Protein AF-L9JD56-F1 (afdb_monomer_lite)

InterPro domains:
  IPR009071 High mobility group box domain [PF09011] (1-66)
  IPR009071 High mobility group box domain [PS50118] (1-67)
  IPR009071 High mobility group box domain [SM00398] (1-68)
  IPR017967 HMG box A DNA-binding domain, conserved site [PS00353] (29-40)
  IPR036910 High mobility group box domain superfamily [G3DSA:1.10.30.10] (1-69)
  IPR036910 High mobility group box domain superfamily [G3DSA:1.10.30.10] (70-103)
  IPR036910 High mobility group box domain superfamily [SSF47095] (1-69)
  IPR036910 High mobility group box domain superfamily [SSF47095] (66-102)
  IPR050342 High Mobility Group Box (HMGB) [PTHR48112] (1-103)

Organism: Tupaia chinensis (NCBI:txid246437)

pLDDT: mean 85.33, std 8.73, range [57.47, 94.06]

Foldseek 3Di:
DALLVVQLVVLVVVCCVVCVPDDDDPVVSVVVSVVCVVPDDPVVSVVSRVVRVVVVVVVVVVVVVDDDDPPPDPPDDDDPPDDDDDDDPVVVVCVVCVVVVVD

Secondary structure (DSSP, 8-state):
--HHHHHHHHHHHHHHHH-TTPPP-HHHHHHHHHHHHHHS-HHHHHHHHHHHHHHHHHHHHHHHH----TT----PPPPTTSPPPPPPHHHHHHHHHHHHH--

Sequence (103 aa):
MSSYAFFVQTCQEEHKKKHPDASVNFSEFSKKCSERWKTMSAKEKGKFEDMAKADKARYEREMKTYIPPKGETKKKFKDPNAPKRPPSAFFLFCSEYRPKIKG

Radius of gyration: 25.39 Å; chains: 1; bounding box: 57×37×59 Å

Structure (mmCIF, N/CA/C/O backbone):
data_AF-L9JD56-F1
#
_entry.id   AF-L9JD56-F1
#
loop_
_atom_site.group_PDB
_atom_site.id
_atom_site.type_symbol
_atom_site.label_atom_id
_atom_site.label_alt_id
_atom_site.label_comp_id
_atom_site.label_asym_id
_atom_site.label_entity_id
_atom_site.label_seq_id
_atom_site.pdbx_PDB_ins_code
_atom_site.Cartn_x
_atom_site.Cartn_y
_atom_site.Cartn_z
_atom_site.occupancy
_atom_site.B_iso_or_equiv
_atom_site.auth_seq_id
_atom_site.auth_comp_id
_atom_site.auth_asym_id
_atom_site.auth_atom_id
_atom_site.pdbx_PDB_model_num
ATOM 1 N N . MET A 1 1 ? -3.407 -1.778 -1.981 1.00 85.06 1 MET A N 1
ATOM 2 C CA . MET A 1 1 ? -3.761 -1.422 -0.598 1.00 85.06 1 MET A CA 1
ATOM 3 C C . MET A 1 1 ? -3.809 -2.683 0.252 1.00 85.06 1 MET A C 1
ATOM 5 O O . MET A 1 1 ? -4.306 -3.707 -0.203 1.00 85.06 1 MET A O 1
ATOM 9 N N . SER A 1 2 ? -3.219 -2.638 1.451 1.00 91.12 2 SER A N 1
ATOM 10 C CA . SER A 1 2 ? -3.239 -3.761 2.399 1.00 91.12 2 SER A CA 1
ATOM 11 C C . SER A 1 2 ? -4.589 -3.863 3.116 1.00 91.12 2 SER A C 1
ATOM 13 O O . SER A 1 2 ? -5.370 -2.911 3.109 1.00 91.12 2 SER A O 1
ATOM 15 N N . SER A 1 3 ? -4.848 -4.992 3.782 1.00 89.94 3 SER A N 1
ATOM 16 C CA . SER A 1 3 ? -6.079 -5.202 4.561 1.00 89.94 3 SER A CA 1
ATOM 17 C C . SER A 1 3 ? -6.249 -4.144 5.654 1.00 89.94 3 SER A C 1
ATOM 19 O O . SER A 1 3 ? -7.323 -3.568 5.804 1.00 89.94 3 SER A O 1
ATOM 21 N N . TYR A 1 4 ? -5.158 -3.791 6.337 1.00 89.50 4 TYR A N 1
ATOM 22 C CA . TYR A 1 4 ? -5.151 -2.705 7.315 1.00 89.50 4 TYR A CA 1
ATOM 23 C C . TYR A 1 4 ? -5.447 -1.333 6.686 1.00 89.50 4 TYR A C 1
ATOM 25 O O . TYR A 1 4 ? -6.193 -0.549 7.263 1.00 89.50 4 TYR A O 1
ATOM 33 N N . ALA A 1 5 ? -4.916 -1.038 5.493 1.00 91.12 5 ALA A N 1
ATOM 34 C CA . ALA A 1 5 ? -5.177 0.238 4.823 1.00 91.12 5 ALA A CA 1
ATOM 35 C C . ALA A 1 5 ? -6.662 0.400 4.459 1.00 91.12 5 ALA A C 1
ATOM 37 O O . ALA A 1 5 ? -7.237 1.459 4.706 1.00 91.12 5 ALA A O 1
ATOM 38 N N . PHE A 1 6 ? -7.297 -0.664 3.952 1.00 91.38 6 PHE A N 1
ATOM 39 C CA . PHE A 1 6 ? -8.742 -0.673 3.708 1.00 91.38 6 PHE A CA 1
ATOM 40 C C . PHE A 1 6 ? -9.544 -0.493 4.996 1.00 91.38 6 PHE A C 1
ATOM 42 O O . PHE A 1 6 ? -10.504 0.272 5.023 1.00 91.38 6 PHE A O 1
ATOM 49 N N . PHE A 1 7 ? -9.128 -1.132 6.087 1.00 91.81 7 PHE A N 1
ATOM 50 C CA . PHE A 1 7 ? -9.774 -0.954 7.382 1.00 91.81 7 PHE A CA 1
ATOM 51 C C . PHE A 1 7 ? -9.702 0.489 7.891 1.00 91.81 7 PHE A C 1
ATOM 53 O O . PHE A 1 7 ? -10.729 1.060 8.264 1.00 91.81 7 PHE A O 1
ATOM 60 N N . VAL A 1 8 ? -8.516 1.101 7.864 1.00 90.38 8 VAL A N 1
ATOM 61 C CA . VAL A 1 8 ? -8.331 2.503 8.265 1.00 90.38 8 VAL A CA 1
ATOM 62 C C . VAL A 1 8 ? -9.216 3.410 7.411 1.00 90.38 8 VAL A C 1
ATOM 64 O O . VAL A 1 8 ? -9.900 4.269 7.960 1.00 90.38 8 VAL A O 1
ATOM 67 N N . GLN A 1 9 ? -9.277 3.175 6.098 1.00 89.56 9 GLN A N 1
ATOM 68 C CA . GLN A 1 9 ? -10.147 3.927 5.198 1.00 89.56 9 GLN A CA 1
ATOM 69 C C . GLN A 1 9 ? -11.630 3.783 5.568 1.00 89.56 9 GLN A C 1
ATOM 71 O O . GLN A 1 9 ? -12.319 4.791 5.708 1.00 89.56 9 GLN A O 1
ATOM 76 N N . THR A 1 10 ? -12.120 2.564 5.812 1.00 90.38 10 THR A N 1
ATOM 77 C CA . THR A 1 10 ? -13.519 2.371 6.235 1.00 90.38 10 THR A CA 1
ATOM 78 C C . THR A 1 10 ? -13.823 3.049 7.568 1.00 90.38 10 THR A C 1
ATOM 80 O O . THR A 1 10 ? -14.866 3.681 7.706 1.00 90.38 10 THR A O 1
ATOM 83 N N . CYS A 1 11 ? -12.889 3.016 8.524 1.00 88.56 11 CYS A N 1
ATOM 84 C CA . CYS A 1 11 ? -13.040 3.738 9.783 1.00 88.56 11 CYS A CA 1
ATOM 85 C C . CYS A 1 11 ? -13.106 5.258 9.558 1.00 88.56 11 CYS A C 1
ATOM 87 O O . CYS A 1 11 ? -13.867 5.943 10.238 1.00 88.56 11 CYS A O 1
ATOM 89 N N . GLN A 1 12 ? -12.322 5.795 8.615 1.00 85.44 12 GLN A N 1
ATOM 90 C CA . GLN A 1 12 ? -12.334 7.224 8.286 1.00 85.44 12 GLN A CA 1
ATOM 91 C C . GLN A 1 12 ? -13.647 7.626 7.619 1.00 85.44 12 GLN A C 1
ATOM 93 O O . GLN A 1 12 ? -14.213 8.658 7.966 1.00 85.44 12 GLN A O 1
ATOM 98 N N . GLU A 1 13 ? -14.145 6.821 6.682 1.00 88.44 13 GLU A N 1
ATOM 99 C CA . GLU A 1 13 ? -15.417 7.064 6.000 1.00 88.44 13 GLU A CA 1
ATOM 100 C C . GLU A 1 13 ? -16.602 6.995 6.968 1.00 88.44 13 GLU A C 1
ATOM 102 O O . GLU A 1 13 ? -17.466 7.871 6.941 1.00 88.44 13 GLU A O 1
ATOM 107 N N . GLU A 1 14 ? -16.628 6.008 7.867 1.00 87.56 14 GLU A N 1
ATOM 108 C CA . GLU A 1 14 ? -17.629 5.931 8.937 1.00 87.56 14 GLU A CA 1
ATOM 109 C C . GLU A 1 14 ? -17.576 7.156 9.852 1.00 87.56 14 GLU A C 1
ATOM 111 O O . GLU A 1 14 ? -18.620 7.714 10.194 1.00 87.56 14 GLU A O 1
ATOM 116 N N . HIS A 1 15 ? -16.373 7.600 10.227 1.00 85.81 15 HIS A N 1
ATOM 117 C CA . HIS A 1 15 ? -16.201 8.780 11.068 1.00 85.81 15 HIS A CA 1
ATOM 118 C C . HIS A 1 15 ? -16.671 10.052 10.359 1.00 85.81 15 HIS A C 1
ATOM 120 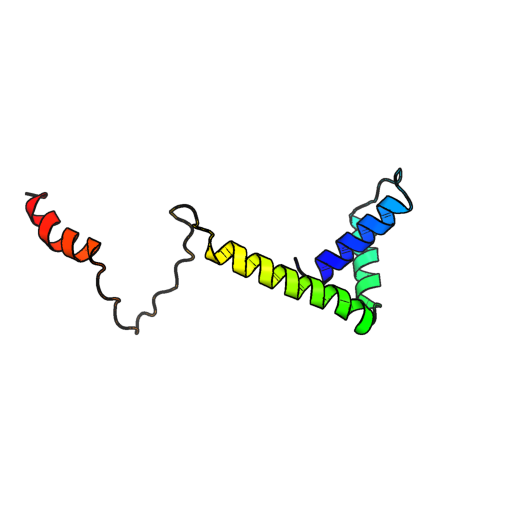O O . HIS A 1 15 ? -17.401 10.838 10.953 1.00 85.81 15 HIS A O 1
ATOM 126 N N . LYS A 1 16 ? -16.315 10.241 9.083 1.00 86.69 16 LYS A N 1
ATOM 127 C CA . LYS A 1 16 ? -16.771 11.383 8.276 1.00 86.69 16 LYS A CA 1
ATOM 128 C C . LYS A 1 16 ? -18.286 11.387 8.078 1.00 86.69 16 LYS A C 1
ATOM 130 O O . LYS A 1 16 ? -18.891 12.447 8.102 1.00 86.69 16 LYS A O 1
ATOM 135 N N . LYS A 1 17 ? -18.918 10.218 7.919 1.00 89.06 17 LYS A N 1
ATOM 136 C CA . LYS A 1 17 ? -20.385 10.115 7.816 1.00 89.06 17 LYS A CA 1
ATOM 137 C C . LYS A 1 17 ? -21.093 10.486 9.117 1.00 89.06 17 LYS A C 1
ATOM 139 O O . LYS A 1 17 ? -22.150 11.101 9.071 1.00 89.06 17 LYS A O 1
ATOM 144 N N . LYS A 1 18 ? -20.536 10.090 10.266 1.00 87.31 18 LYS A N 1
ATOM 145 C CA . LYS A 1 18 ? -21.124 10.364 11.589 1.00 87.31 18 LYS A CA 1
ATOM 146 C C . LYS A 1 18 ? -20.809 11.767 12.103 1.00 87.31 18 LYS A C 1
ATOM 148 O O . LYS A 1 18 ? -21.606 12.335 12.840 1.00 87.31 18 LYS A O 1
ATOM 153 N N . HIS A 1 19 ? -19.664 12.313 11.710 1.00 82.25 19 HIS A N 1
ATOM 154 C CA . HIS A 1 19 ? -19.191 13.627 12.120 1.00 82.25 19 HIS A CA 1
ATOM 155 C C . HIS A 1 19 ? -18.633 14.396 10.911 1.00 82.25 19 HIS A C 1
ATOM 157 O O . HIS A 1 19 ? -17.414 14.541 10.790 1.00 82.25 19 HIS A O 1
ATOM 163 N N . PRO A 1 20 ? -19.508 14.867 10.003 1.00 79.69 20 PRO A N 1
ATOM 164 C CA . PRO A 1 20 ? -19.090 15.571 8.790 1.00 79.69 20 PRO A CA 1
ATOM 165 C C . PRO A 1 20 ? -18.341 16.883 9.075 1.00 79.69 20 PRO A C 1
ATOM 167 O O . PRO A 1 20 ? -17.410 17.201 8.341 1.00 79.69 20 PRO A O 1
ATOM 170 N N . ASP A 1 21 ? -18.664 17.574 10.174 1.00 80.25 21 ASP A N 1
ATOM 171 C CA . ASP A 1 21 ? -18.016 18.837 10.575 1.00 80.25 21 ASP A CA 1
ATOM 172 C C . ASP A 1 21 ? -16.862 18.659 11.578 1.00 80.25 21 ASP A C 1
ATOM 174 O O . ASP A 1 21 ? -16.207 19.629 11.966 1.00 80.25 21 ASP A O 1
ATOM 178 N N . ALA A 1 22 ? -16.582 17.431 12.030 1.00 77.00 22 ALA A N 1
ATOM 179 C CA . ALA A 1 22 ? -15.500 17.207 12.982 1.00 77.00 22 ALA A CA 1
ATOM 180 C C . ALA A 1 22 ? -14.152 17.095 12.268 1.00 77.00 22 ALA A C 1
ATOM 182 O O . ALA A 1 22 ? -13.912 16.186 11.469 1.00 77.00 22 ALA A O 1
ATOM 183 N N . SER A 1 23 ? -13.225 17.975 12.639 1.00 72.81 23 SER A N 1
ATOM 184 C CA . SER A 1 23 ? -11.816 17.819 12.291 1.00 72.81 23 SER A CA 1
ATOM 185 C C . SER A 1 23 ? -11.234 16.619 13.039 1.00 72.81 23 SER A C 1
ATOM 187 O O . SER A 1 23 ? -11.212 16.580 14.270 1.00 72.81 23 SER A O 1
ATOM 189 N N . VAL A 1 24 ? -10.789 15.606 12.295 1.00 73.12 24 VAL A N 1
ATOM 190 C CA . VAL A 1 24 ? -10.242 14.372 12.869 1.00 73.12 24 VAL A CA 1
ATOM 191 C C . VAL A 1 24 ? -8.730 14.517 13.029 1.00 73.12 24 VAL A C 1
ATOM 193 O O . VAL A 1 24 ? -8.010 14.643 12.039 1.00 73.12 24 VAL A O 1
ATOM 196 N N . ASN A 1 25 ? -8.222 14.453 14.262 1.00 83.75 25 ASN A N 1
ATOM 197 C CA . ASN A 1 25 ? -6.779 14.415 14.503 1.00 83.75 25 ASN A CA 1
ATOM 198 C C . ASN A 1 25 ? -6.200 13.068 14.034 1.00 83.75 25 ASN A C 1
ATOM 200 O O . ASN A 1 25 ? -6.513 12.013 14.591 1.00 83.75 25 ASN A O 1
ATOM 204 N N . PHE A 1 26 ? -5.324 13.098 13.024 1.00 77.94 26 PHE A N 1
ATOM 205 C CA . PHE A 1 26 ? -4.736 11.896 12.425 1.00 77.94 26 PHE A CA 1
ATOM 206 C C . PHE A 1 26 ? -3.962 11.029 13.432 1.00 77.94 26 PHE A C 1
ATOM 208 O O . PHE A 1 26 ? -4.025 9.802 13.357 1.00 77.94 26 PHE A O 1
ATOM 215 N N . SER A 1 27 ? -3.270 11.645 14.396 1.00 85.88 27 SER A N 1
ATOM 216 C CA . SER A 1 27 ? -2.499 10.931 15.425 1.00 85.88 27 SER A CA 1
ATOM 217 C C . SER A 1 27 ? -3.409 10.086 16.317 1.00 85.88 27 SER A C 1
ATOM 219 O O . SER A 1 27 ? -3.189 8.886 16.496 1.00 85.88 27 SER A O 1
ATOM 221 N N . GLU A 1 28 ? -4.480 10.691 16.828 1.00 86.31 28 GLU A N 1
ATOM 222 C CA . GLU A 1 28 ? -5.454 10.012 17.686 1.00 86.31 28 GLU A CA 1
ATOM 223 C C . GLU A 1 28 ? -6.241 8.957 16.917 1.00 86.31 28 GLU A C 1
ATOM 225 O O . GLU A 1 28 ? -6.465 7.848 17.406 1.00 86.31 28 GLU A O 1
ATOM 230 N N . PHE A 1 29 ? -6.622 9.279 15.684 1.00 86.06 29 PHE A N 1
ATOM 231 C CA . PHE A 1 29 ? -7.359 8.369 14.826 1.00 86.06 29 PHE A CA 1
ATOM 232 C C . PHE A 1 29 ? -6.535 7.131 14.452 1.00 86.06 29 PHE A C 1
ATOM 234 O O . PHE A 1 29 ? -7.046 6.010 14.491 1.00 86.06 29 PHE A O 1
ATOM 241 N N . SER A 1 30 ? -5.247 7.313 14.148 1.00 86.00 30 SER A N 1
ATOM 242 C CA . SER A 1 30 ? -4.322 6.213 13.862 1.00 86.00 30 SER A CA 1
ATOM 243 C C . SER A 1 30 ? -4.154 5.285 15.071 1.00 86.00 30 SER A C 1
ATOM 245 O O . SER A 1 30 ? -4.233 4.063 14.922 1.00 86.00 30 SER A O 1
ATOM 247 N N . LYS A 1 31 ? -4.024 5.845 16.286 1.00 90.00 31 LYS A N 1
ATOM 248 C CA . LYS A 1 31 ? -3.981 5.062 17.535 1.00 90.00 31 LYS A CA 1
ATOM 249 C C . LYS A 1 31 ? -5.259 4.241 17.733 1.00 90.00 31 LYS A C 1
ATOM 251 O O . LYS A 1 31 ? -5.172 3.023 17.884 1.00 90.00 31 LYS A O 1
ATOM 256 N N . LYS A 1 32 ? -6.434 4.874 17.615 1.00 88.88 32 LYS A N 1
ATOM 257 C CA . LYS A 1 32 ? -7.741 4.197 17.723 1.00 88.88 32 LYS A CA 1
ATOM 258 C C . LYS A 1 32 ? -7.913 3.087 16.682 1.00 88.88 32 LYS A C 1
ATOM 260 O O . LYS A 1 32 ? -8.405 2.010 17.009 1.00 88.88 32 LYS A O 1
ATOM 265 N N . CYS A 1 33 ? -7.490 3.314 15.437 1.00 90.44 33 CYS A N 1
ATOM 266 C CA . CYS A 1 33 ? -7.536 2.287 14.395 1.00 90.44 33 CYS A CA 1
ATOM 267 C C . CYS A 1 33 ? -6.613 1.107 14.706 1.00 90.44 33 CYS A C 1
ATOM 269 O O . CYS A 1 33 ? -7.014 -0.038 14.524 1.00 90.44 33 CYS A O 1
ATOM 271 N N . SER A 1 34 ? -5.401 1.359 15.200 1.00 90.06 34 SER A N 1
ATOM 272 C CA . SER A 1 34 ? -4.461 0.297 15.572 1.00 90.06 34 SER A CA 1
ATOM 273 C C . SER A 1 34 ? -5.010 -0.581 16.701 1.00 90.06 34 SER A C 1
ATOM 275 O O . SER A 1 34 ? -4.993 -1.808 16.598 1.00 90.06 34 SER A O 1
ATOM 277 N N . GLU A 1 35 ? -5.560 0.033 17.750 1.00 91.88 35 GLU A N 1
ATOM 278 C CA . GLU A 1 35 ? -6.195 -0.682 18.864 1.00 91.88 35 GLU A CA 1
ATOM 279 C C . GLU A 1 35 ? -7.401 -1.498 18.395 1.00 91.88 35 GLU A C 1
ATOM 281 O O . GLU A 1 35 ? -7.471 -2.698 18.663 1.00 91.88 35 GLU A O 1
ATOM 286 N N . ARG A 1 36 ? -8.296 -0.883 17.611 1.00 89.25 36 ARG A N 1
ATOM 287 C CA . ARG A 1 36 ? -9.474 -1.556 17.053 1.00 89.25 36 ARG A CA 1
ATOM 288 C C . ARG A 1 36 ? -9.082 -2.708 16.130 1.00 89.25 36 ARG A C 1
ATOM 290 O O . ARG A 1 36 ? -9.662 -3.782 16.211 1.00 89.25 36 ARG A O 1
ATOM 297 N N . TRP A 1 37 ? -8.060 -2.539 15.293 1.00 91.31 37 TRP A N 1
ATOM 298 C CA . TRP A 1 37 ? -7.568 -3.621 14.441 1.00 91.31 37 TRP A CA 1
ATOM 299 C C . TRP A 1 37 ? -7.003 -4.783 15.259 1.00 91.31 37 TRP A C 1
ATOM 301 O O . TRP A 1 37 ? -7.212 -5.939 14.901 1.00 91.31 37 TRP A O 1
ATOM 311 N N . LYS A 1 38 ? -6.307 -4.524 16.371 1.00 91.00 38 LYS A N 1
ATOM 312 C CA . LYS A 1 38 ? -5.800 -5.596 17.244 1.00 91.00 38 LYS A CA 1
ATOM 313 C C . LYS A 1 38 ? -6.935 -6.389 17.887 1.00 91.00 38 LYS A C 1
ATOM 315 O O . LYS A 1 38 ? -6.854 -7.614 17.895 1.00 91.00 38 LYS A O 1
ATOM 320 N N . THR A 1 39 ? -7.983 -5.712 18.353 1.00 91.25 39 THR A N 1
ATOM 321 C CA . THR A 1 39 ? -9.131 -6.345 19.022 1.00 91.25 39 THR A CA 1
ATOM 322 C C . THR A 1 39 ? -10.135 -6.982 18.061 1.00 91.25 39 THR A C 1
ATOM 324 O O . THR A 1 39 ? -10.893 -7.852 18.483 1.00 91.25 39 THR A O 1
ATOM 327 N N . MET A 1 40 ? -10.127 -6.617 16.774 1.00 89.56 40 MET A N 1
ATOM 328 C CA . MET A 1 40 ? -10.993 -7.249 15.776 1.00 89.56 40 MET A CA 1
ATOM 329 C C . MET A 1 40 ? -10.704 -8.741 15.602 1.00 89.56 40 MET A C 1
ATOM 331 O O . MET A 1 40 ? -9.550 -9.190 15.533 1.00 89.56 40 MET A O 1
ATOM 335 N N . SER A 1 41 ? -11.788 -9.491 15.432 1.00 92.44 41 SER A N 1
ATOM 336 C CA . SER A 1 41 ? -11.765 -10.929 15.196 1.00 92.44 41 SER A CA 1
ATOM 337 C C . SER A 1 41 ? -11.224 -11.281 13.806 1.00 92.44 41 SER A C 1
ATOM 339 O O . SER A 1 41 ? -11.244 -10.475 12.871 1.00 92.44 41 SER A O 1
ATOM 341 N N . ALA A 1 42 ? -10.779 -12.529 13.636 1.00 90.06 42 ALA A N 1
ATOM 342 C CA . ALA A 1 42 ? -10.333 -13.037 12.338 1.00 90.06 42 ALA A CA 1
ATOM 343 C C . ALA A 1 42 ? -11.437 -12.966 11.265 1.00 90.06 42 ALA A C 1
ATOM 345 O O . ALA A 1 42 ? -11.145 -12.722 10.100 1.00 90.06 42 ALA A O 1
ATOM 346 N N . LYS A 1 43 ? -12.712 -13.113 11.655 1.00 89.50 43 LYS A N 1
ATOM 347 C CA . LYS A 1 43 ? -13.853 -13.010 10.730 1.00 89.50 43 LYS A CA 1
ATOM 348 C C . LYS A 1 43 ? -14.019 -11.591 10.183 1.00 89.50 43 LYS A C 1
ATOM 350 O O . LYS A 1 43 ? -14.211 -11.415 8.985 1.00 89.50 43 LYS A O 1
ATOM 355 N N . GLU A 1 44 ? -13.905 -10.582 11.043 1.00 87.81 44 GLU A N 1
ATOM 356 C CA . GLU A 1 44 ? -13.990 -9.175 10.630 1.00 87.81 44 GLU A CA 1
ATOM 357 C C . GLU A 1 44 ? -12.784 -8.772 9.781 1.00 87.81 44 GLU A C 1
ATOM 359 O O . GLU A 1 44 ? -12.939 -8.105 8.758 1.00 87.81 44 GLU A O 1
ATOM 364 N N . LYS A 1 45 ? -11.588 -9.241 10.157 1.00 91.12 45 LYS A N 1
ATOM 365 C CA . LYS A 1 45 ? -10.365 -9.066 9.361 1.00 91.12 45 LYS A CA 1
ATOM 366 C C . LYS A 1 45 ? -10.465 -9.740 7.996 1.00 91.12 45 LYS A C 1
ATOM 368 O O . LYS A 1 45 ? -10.013 -9.148 7.020 1.00 91.12 45 LYS A O 1
ATOM 373 N N . GLY A 1 46 ? -11.119 -10.901 7.910 1.00 92.75 46 GLY A N 1
ATOM 374 C CA . GLY A 1 46 ? -11.311 -11.653 6.668 1.00 92.75 46 GLY A CA 1
ATOM 375 C C . GLY A 1 46 ? -11.915 -10.809 5.545 1.00 92.75 46 GLY A C 1
ATOM 376 O O .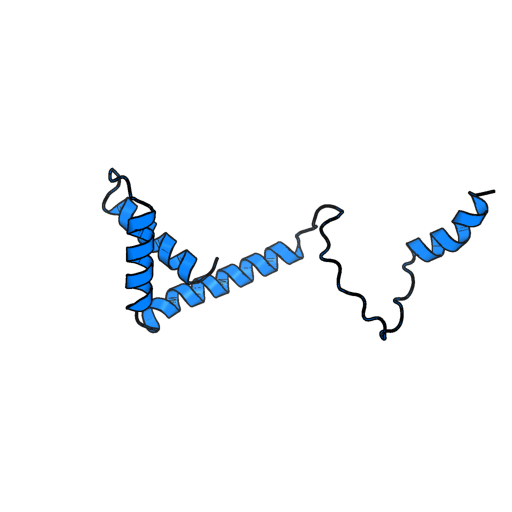 GLY A 1 46 ? -11.392 -10.798 4.435 1.00 92.75 46 GLY A O 1
ATOM 377 N N . LYS A 1 47 ? -12.920 -9.977 5.854 1.00 92.25 47 LYS A N 1
ATOM 378 C CA . LYS A 1 47 ? -13.508 -9.041 4.878 1.00 92.25 47 LYS A CA 1
ATOM 379 C C . LYS A 1 47 ? -12.462 -8.093 4.275 1.00 92.25 47 LYS A C 1
ATOM 381 O O . LYS A 1 47 ? -12.465 -7.848 3.070 1.00 92.25 47 LYS A O 1
ATOM 386 N N . PHE A 1 48 ? -11.565 -7.557 5.101 1.00 92.44 48 PHE A N 1
ATOM 387 C CA . PHE A 1 48 ? -10.509 -6.644 4.658 1.00 92.44 48 PHE A CA 1
ATOM 388 C C . PHE A 1 48 ? -9.357 -7.369 3.955 1.00 92.44 48 PHE A C 1
ATOM 390 O O . PHE A 1 48 ? -8.722 -6.805 3.064 1.00 92.44 48 PHE A O 1
ATOM 397 N N . GLU A 1 4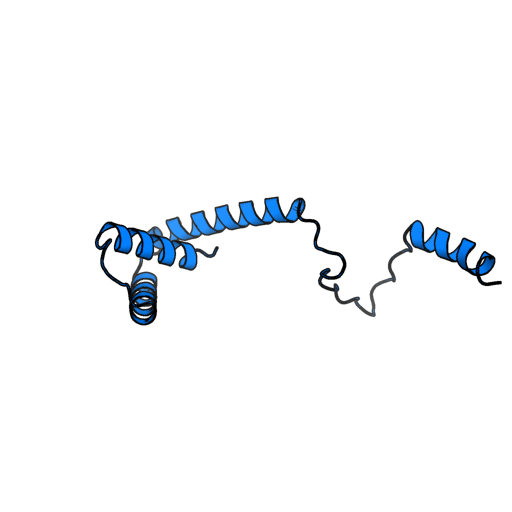9 ? -9.083 -8.617 4.329 1.00 92.81 49 GLU A N 1
ATOM 398 C CA . GLU A 1 49 ? -8.129 -9.476 3.626 1.00 92.81 49 GLU A CA 1
ATOM 399 C C . GLU A 1 49 ? -8.597 -9.800 2.210 1.00 92.81 49 GLU A C 1
ATOM 401 O O . GLU A 1 49 ? -7.798 -9.724 1.277 1.00 92.81 49 GLU A O 1
ATOM 406 N N . ASP A 1 50 ? -9.882 -10.084 2.018 1.00 93.75 50 ASP A N 1
ATOM 407 C CA . ASP A 1 50 ? -10.428 -10.352 0.689 1.00 93.75 50 ASP A CA 1
ATOM 408 C C . ASP A 1 50 ? -10.425 -9.097 -0.195 1.00 93.75 50 ASP A C 1
ATOM 410 O O . ASP A 1 50 ? -10.047 -9.174 -1.367 1.00 93.75 50 ASP A O 1
ATOM 414 N N . MET A 1 51 ? -10.706 -7.916 0.372 1.00 92.31 51 MET A N 1
ATOM 415 C CA . MET A 1 51 ? -10.503 -6.637 -0.328 1.00 92.31 51 MET A CA 1
ATOM 416 C C . MET A 1 51 ? -9.038 -6.433 -0.734 1.00 92.31 51 MET A C 1
ATOM 418 O O . MET A 1 51 ? -8.755 -6.041 -1.867 1.00 92.31 51 MET A O 1
ATOM 422 N N . ALA A 1 52 ? -8.092 -6.746 0.156 1.00 93.12 52 ALA A N 1
ATOM 423 C CA . ALA A 1 52 ? -6.665 -6.643 -0.138 1.00 93.12 52 ALA A CA 1
ATOM 424 C C . ALA A 1 52 ? -6.221 -7.610 -1.246 1.00 93.12 52 ALA A C 1
ATOM 426 O O . ALA A 1 52 ? -5.423 -7.235 -2.107 1.00 93.12 52 ALA A O 1
ATOM 427 N N . LYS A 1 53 ? -6.756 -8.837 -1.268 1.00 94.00 53 LYS A N 1
ATOM 428 C CA . LYS A 1 53 ? -6.507 -9.806 -2.348 1.00 94.00 53 LYS A CA 1
ATOM 429 C C . LYS A 1 53 ? -7.054 -9.301 -3.685 1.00 94.00 53 LYS A C 1
ATOM 431 O O . LYS A 1 53 ? -6.345 -9.361 -4.689 1.00 94.00 53 LYS A O 1
ATOM 436 N N . ALA A 1 54 ? -8.278 -8.773 -3.700 1.00 93.56 54 ALA A N 1
ATOM 437 C CA . ALA A 1 54 ? -8.887 -8.215 -4.906 1.00 93.56 54 ALA A CA 1
ATOM 438 C C . ALA A 1 54 ? -8.089 -7.015 -5.450 1.00 93.56 54 ALA A C 1
ATOM 440 O O . ALA A 1 54 ? -7.837 -6.921 -6.653 1.00 93.56 54 ALA A O 1
ATOM 441 N N . ASP A 1 55 ? -7.630 -6.132 -4.563 1.00 93.00 55 ASP A N 1
ATOM 442 C CA . ASP A 1 55 ? -6.789 -4.988 -4.915 1.00 93.00 55 ASP A CA 1
ATOM 443 C C . ASP A 1 55 ? -5.427 -5.415 -5.473 1.00 93.00 55 ASP A C 1
ATOM 445 O O . ASP A 1 55 ? -4.988 -4.890 -6.497 1.00 93.00 55 ASP A O 1
ATOM 449 N N . LYS A 1 56 ? -4.802 -6.436 -4.876 1.00 91.38 56 LYS A N 1
ATOM 450 C CA . LYS A 1 56 ? -3.573 -7.033 -5.409 1.00 91.38 56 LYS A CA 1
ATOM 451 C C . LYS A 1 56 ? -3.778 -7.546 -6.838 1.00 91.38 56 LYS A C 1
ATOM 453 O O . LYS A 1 56 ? -2.966 -7.253 -7.711 1.00 91.38 56 LYS A O 1
ATOM 458 N N . ALA A 1 57 ? -4.885 -8.241 -7.103 1.00 93.31 57 ALA A N 1
ATOM 459 C CA . ALA A 1 57 ? -5.214 -8.723 -8.445 1.00 93.31 57 ALA A CA 1
ATOM 460 C C . ALA A 1 57 ? -5.517 -7.586 -9.442 1.00 93.31 57 ALA A C 1
ATOM 462 O O . ALA A 1 57 ? -5.285 -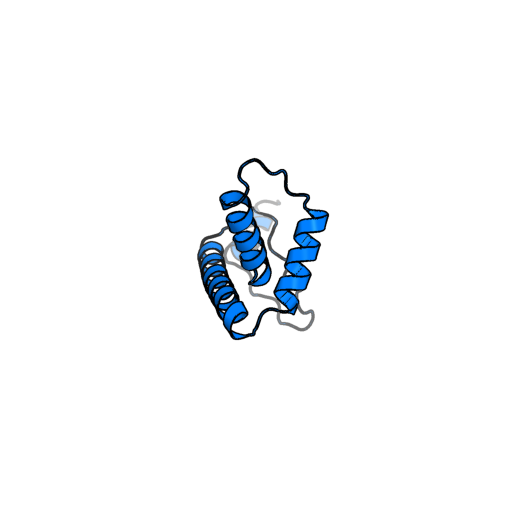7.739 -10.643 1.00 93.31 57 ALA A O 1
ATOM 463 N N . ARG A 1 58 ? -6.048 -6.443 -8.984 1.00 94.06 58 ARG A N 1
ATOM 464 C CA . ARG A 1 58 ? -6.172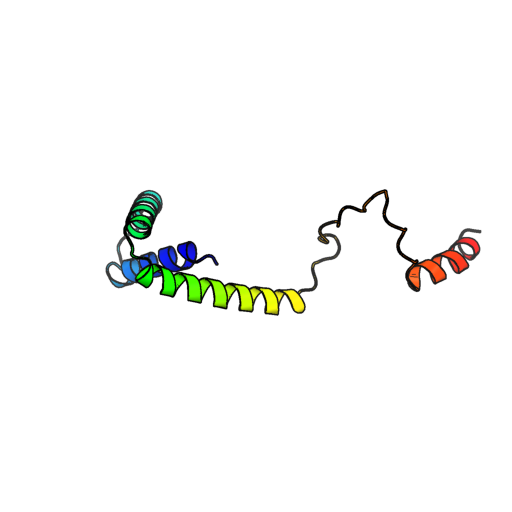 -5.230 -9.811 1.00 94.06 58 ARG A CA 1
ATOM 465 C C . ARG A 1 58 ? -4.787 -4.680 -10.164 1.00 94.06 58 ARG A C 1
ATOM 467 O O . ARG A 1 58 ? -4.496 -4.517 -11.344 1.00 94.06 58 ARG A O 1
ATOM 474 N N . TYR A 1 59 ? -3.926 -4.486 -9.165 1.00 90.81 59 TYR A N 1
ATOM 475 C CA . TYR A 1 59 ? -2.568 -3.969 -9.353 1.00 90.81 59 TYR A CA 1
ATOM 476 C C . TYR A 1 59 ? -1.740 -4.843 -10.304 1.00 90.81 59 TYR A C 1
ATOM 478 O O . TYR A 1 59 ? -1.093 -4.337 -11.214 1.00 90.81 59 TYR A O 1
ATOM 486 N N . GLU A 1 60 ? -1.795 -6.168 -10.152 1.00 89.00 60 GLU A N 1
ATOM 487 C CA . GLU A 1 60 ? -1.095 -7.089 -11.052 1.00 89.00 60 GLU A CA 1
ATOM 488 C C . GLU A 1 60 ? -1.593 -6.990 -12.501 1.00 89.00 60 GLU A C 1
ATOM 490 O O . GLU A 1 60 ? -0.792 -7.118 -13.427 1.00 89.00 60 GLU A O 1
ATOM 495 N N . ARG A 1 61 ? -2.892 -6.741 -12.722 1.00 91.88 61 ARG A N 1
ATOM 496 C CA . ARG A 1 61 ? -3.444 -6.511 -14.067 1.00 91.88 61 ARG A CA 1
ATOM 497 C C . ARG A 1 61 ? -2.945 -5.197 -14.663 1.00 91.88 61 ARG A C 1
ATOM 499 O O . ARG A 1 61 ? -2.474 -5.207 -15.795 1.00 91.88 61 ARG A O 1
ATOM 506 N N . GLU A 1 62 ? -2.984 -4.111 -13.897 1.00 89.56 62 GLU A N 1
ATOM 507 C CA . GLU A 1 62 ? -2.489 -2.792 -14.322 1.00 89.56 62 GLU A CA 1
ATOM 508 C C . GLU A 1 62 ? -0.983 -2.826 -14.633 1.00 89.56 62 GLU A C 1
ATOM 510 O O . GLU A 1 62 ? -0.535 -2.293 -15.649 1.00 89.56 62 GLU A O 1
ATOM 515 N N . MET A 1 63 ? -0.199 -3.541 -13.819 1.00 86.62 63 MET A N 1
ATOM 516 C CA . MET A 1 63 ? 1.245 -3.693 -14.012 1.00 86.62 63 MET A CA 1
ATOM 517 C C . MET A 1 63 ? 1.629 -4.490 -15.264 1.00 86.62 63 MET A C 1
ATOM 519 O O . MET A 1 63 ? 2.735 -4.306 -15.765 1.00 86.62 63 MET A O 1
ATOM 523 N N . LYS A 1 64 ? 0.756 -5.362 -15.794 1.00 88.50 64 LYS A N 1
ATOM 524 C CA . LYS A 1 64 ? 1.024 -6.081 -17.057 1.00 88.50 64 LYS A CA 1
ATOM 525 C C . LYS A 1 64 ? 1.023 -5.146 -18.263 1.00 88.50 64 LYS A C 1
ATOM 527 O O . LYS A 1 64 ? 1.776 -5.371 -19.203 1.00 88.50 64 LYS A O 1
ATOM 532 N N . THR A 1 65 ? 0.173 -4.125 -18.234 1.00 89.00 65 THR A N 1
ATOM 533 C CA . THR A 1 65 ? 0.070 -3.106 -19.288 1.00 89.00 65 THR A CA 1
ATOM 534 C C . THR A 1 65 ? 0.951 -1.888 -19.020 1.00 89.00 65 THR A C 1
ATOM 536 O O . THR A 1 65 ? 1.133 -1.056 -19.905 1.00 89.00 65 THR A O 1
ATOM 539 N N . TYR A 1 66 ? 1.501 -1.768 -17.810 1.00 86.00 66 TYR A N 1
ATOM 540 C CA . TYR A 1 66 ? 2.365 -0.662 -17.429 1.00 86.00 66 TYR A CA 1
ATOM 541 C C . TYR A 1 66 ? 3.734 -0.761 -18.109 1.00 86.00 66 TYR A C 1
ATOM 543 O O . TYR A 1 66 ? 4.487 -1.717 -17.912 1.00 86.00 66 TYR A O 1
ATOM 551 N N . ILE A 1 67 ? 4.077 0.273 -18.875 1.00 83.50 67 ILE A N 1
ATOM 552 C CA . ILE A 1 67 ? 5.401 0.451 -19.466 1.00 83.50 67 ILE A CA 1
ATOM 553 C C . ILE A 1 67 ? 6.124 1.509 -18.625 1.00 83.50 67 ILE A C 1
ATOM 555 O O . ILE A 1 67 ? 5.789 2.690 -18.734 1.00 83.50 67 ILE A O 1
ATOM 559 N N . PRO A 1 68 ? 7.090 1.124 -17.770 1.00 81.00 68 PRO A N 1
ATOM 560 C CA . PRO A 1 68 ? 7.821 2.092 -16.968 1.00 81.00 68 PRO A CA 1
ATOM 561 C C . PRO A 1 68 ? 8.620 3.050 -17.864 1.00 81.00 68 PRO A C 1
ATOM 563 O O . PRO A 1 68 ? 9.149 2.622 -18.900 1.00 81.00 68 PRO A O 1
ATOM 566 N N . PRO A 1 69 ? 8.767 4.327 -17.468 1.00 81.06 69 PRO A N 1
ATOM 567 C CA . PRO A 1 69 ? 9.639 5.261 -18.165 1.00 81.06 69 PRO A CA 1
ATOM 568 C C . PRO A 1 69 ? 11.066 4.697 -18.259 1.00 81.06 69 PRO A C 1
ATOM 570 O O . PRO A 1 69 ? 11.552 3.983 -17.372 1.00 81.06 69 PRO A O 1
ATOM 573 N N . LYS A 1 70 ? 11.742 4.983 -19.380 1.00 71.06 70 LYS A N 1
ATOM 574 C CA . LYS A 1 70 ? 13.100 4.489 -19.658 1.00 71.06 70 LYS A CA 1
ATOM 575 C C . LYS A 1 70 ? 14.042 4.887 -18.515 1.00 71.06 70 LYS A C 1
ATOM 577 O O . LYS A 1 70 ? 14.402 6.049 -18.392 1.00 71.06 70 LYS A O 1
ATOM 582 N N . GLY A 1 71 ? 14.464 3.905 -17.718 1.00 64.44 71 GLY A N 1
ATOM 583 C CA . GLY A 1 71 ? 15.415 4.093 -16.615 1.00 64.44 71 GLY A CA 1
ATOM 584 C C . GLY A 1 71 ? 15.025 3.377 -15.322 1.00 64.44 71 GLY A C 1
ATOM 585 O O . GLY A 1 71 ? 15.905 2.996 -14.555 1.00 64.44 71 GLY A O 1
ATOM 586 N N . GLU A 1 72 ? 13.738 3.086 -15.120 1.00 58.81 72 GLU A N 1
ATOM 587 C CA . GLU A 1 72 ? 13.228 2.500 -13.869 1.00 58.81 72 GLU A CA 1
ATOM 588 C C . GLU A 1 72 ? 13.097 0.971 -13.900 1.00 58.81 72 GLU A C 1
ATOM 590 O O . GLU A 1 72 ? 12.309 0.361 -13.174 1.00 58.81 72 GLU A O 1
ATOM 595 N N . THR A 1 73 ? 13.883 0.284 -14.728 1.00 60.50 73 THR A N 1
ATOM 596 C CA . THR A 1 73 ? 13.970 -1.170 -14.590 1.00 60.50 73 THR A CA 1
ATOM 597 C C . THR A 1 73 ? 14.771 -1.474 -13.332 1.00 60.50 73 THR A C 1
ATOM 599 O O . THR A 1 73 ? 15.979 -1.222 -13.309 1.00 60.50 73 THR A O 1
ATOM 602 N N . LYS A 1 74 ? 14.134 -2.059 -12.307 1.00 61.56 74 LYS A N 1
ATOM 603 C CA . LYS A 1 74 ? 14.850 -2.713 -11.201 1.00 61.56 74 LYS A CA 1
ATOM 604 C C . LYS A 1 74 ? 15.908 -3.623 -11.823 1.00 61.56 74 LYS A C 1
ATOM 606 O O . LYS A 1 74 ? 15.571 -4.632 -12.451 1.00 61.56 74 LYS A O 1
ATOM 611 N N . LYS A 1 75 ? 17.186 -3.233 -11.734 1.00 60.06 75 LYS A N 1
ATOM 612 C CA . LYS A 1 75 ? 18.294 -4.018 -12.281 1.00 60.06 75 LYS A CA 1
ATOM 613 C C . LYS A 1 75 ? 18.253 -5.366 -11.574 1.00 60.06 75 LYS A C 1
ATOM 615 O O . LYS A 1 75 ? 18.641 -5.466 -10.418 1.00 60.06 75 LYS A O 1
ATOM 620 N N . LYS A 1 76 ? 17.783 -6.408 -12.267 1.00 64.31 76 LYS A N 1
ATOM 621 C CA . LYS A 1 76 ? 17.990 -7.782 -11.808 1.00 64.31 76 LYS A CA 1
ATOM 622 C C . LYS A 1 76 ? 19.502 -7.951 -11.652 1.00 64.31 76 LYS A C 1
ATOM 624 O O . LYS A 1 76 ? 20.233 -7.701 -12.623 1.00 64.31 76 LYS A O 1
ATOM 629 N N . PHE A 1 77 ? 19.942 -8.266 -10.435 1.00 64.81 77 PHE A N 1
ATOM 630 C CA . PHE A 1 77 ? 21.325 -8.620 -10.137 1.00 64.81 77 PHE A CA 1
ATOM 631 C C . PHE A 1 77 ? 21.718 -9.752 -11.091 1.00 64.81 77 PHE A C 1
ATOM 633 O O . PHE A 1 77 ? 20.955 -10.706 -11.263 1.00 64.81 77 PHE A O 1
ATOM 640 N N . LYS A 1 78 ? 22.821 -9.578 -11.823 1.00 70.44 78 LYS A N 1
ATOM 641 C CA . LYS A 1 78 ? 23.316 -10.629 -12.713 1.00 70.44 78 LYS A CA 1
ATOM 642 C C . LYS A 1 78 ? 24.134 -11.553 -11.834 1.00 70.44 78 LYS A C 1
ATOM 644 O O . LYS A 1 78 ? 25.091 -11.094 -11.223 1.00 70.44 78 LYS A O 1
ATOM 649 N N . ASP A 1 79 ? 23.721 -12.808 -11.766 1.00 75.06 79 ASP A N 1
ATOM 650 C CA . ASP A 1 79 ? 24.508 -13.855 -11.133 1.00 75.06 79 ASP A CA 1
ATOM 651 C C . ASP A 1 79 ? 25.853 -13.984 -11.880 1.00 75.06 79 ASP A C 1
ATOM 653 O O . ASP A 1 79 ? 25.830 -14.191 -13.100 1.00 75.06 79 ASP A O 1
ATOM 657 N N . PRO A 1 80 ? 27.005 -13.817 -11.200 1.00 81.88 80 PRO A N 1
ATOM 658 C CA . PRO A 1 80 ? 28.326 -13.967 -11.808 1.00 81.88 80 PRO A CA 1
ATOM 659 C C . PRO A 1 80 ? 28.583 -15.358 -12.401 1.00 81.88 80 PRO A C 1
ATOM 661 O O . PRO A 1 80 ? 29.346 -15.470 -13.358 1.00 81.88 80 PRO A O 1
ATOM 664 N N . ASN A 1 81 ? 27.935 -16.394 -11.860 1.00 81.44 81 ASN A N 1
ATOM 665 C CA . ASN A 1 81 ? 28.113 -17.787 -12.267 1.00 81.44 81 ASN A CA 1
ATOM 666 C C . ASN A 1 81 ? 27.086 -18.242 -13.317 1.00 81.44 81 ASN A C 1
ATOM 668 O O . ASN A 1 81 ? 27.208 -19.341 -13.857 1.00 81.44 81 ASN A O 1
ATOM 672 N N . ALA A 1 82 ? 26.078 -17.422 -13.637 1.00 80.00 82 ALA A N 1
ATOM 673 C CA . ALA A 1 82 ? 25.104 -17.753 -14.671 1.00 80.00 82 ALA A CA 1
ATOM 674 C C . ALA A 1 82 ? 25.663 -17.483 -16.082 1.00 80.00 82 ALA A C 1
ATOM 676 O O . ALA A 1 82 ? 26.372 -16.492 -16.296 1.00 80.00 82 ALA A O 1
ATOM 677 N N . PRO A 1 83 ? 25.302 -18.305 -17.086 1.00 81.06 83 PRO A N 1
ATOM 678 C CA . PRO A 1 83 ? 25.698 -18.060 -18.466 1.00 81.06 83 PRO A CA 1
ATOM 679 C C . PRO A 1 83 ? 25.218 -16.679 -18.932 1.00 81.06 83 PRO A C 1
ATOM 681 O O . PRO A 1 83 ? 24.086 -16.253 -18.666 1.00 81.06 83 PRO A O 1
ATOM 684 N N . LYS A 1 84 ? 26.097 -15.959 -19.639 1.00 80.06 84 LYS A N 1
ATOM 685 C CA . LYS A 1 84 ? 25.770 -14.641 -20.193 1.00 80.06 84 LYS A CA 1
ATOM 686 C C . LYS A 1 84 ? 24.596 -14.777 -21.161 1.00 80.06 84 LYS A C 1
ATOM 688 O O . LYS A 1 84 ? 24.533 -15.711 -21.956 1.00 80.06 84 LYS A O 1
ATOM 693 N N . ARG A 1 85 ? 23.659 -13.828 -21.098 1.00 80.38 85 ARG A N 1
ATOM 694 C CA . ARG A 1 85 ? 22.486 -13.828 -21.981 1.00 80.38 85 ARG A CA 1
ATOM 695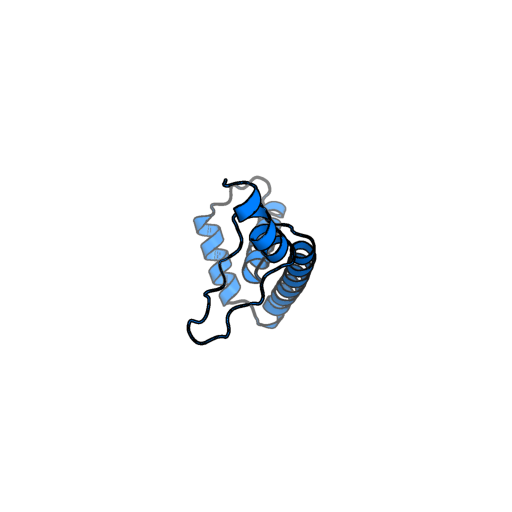 C C . ARG A 1 85 ? 22.918 -13.681 -23.443 1.00 80.38 85 ARG A C 1
ATOM 697 O O . ARG A 1 85 ? 23.826 -12.886 -23.702 1.00 80.38 85 ARG A O 1
ATOM 704 N N . PRO A 1 86 ? 22.246 -14.369 -24.382 1.00 85.12 86 PRO A N 1
ATOM 705 C CA . PRO A 1 86 ? 22.504 -14.169 -25.798 1.00 85.12 86 PRO A CA 1
ATOM 706 C C . PRO A 1 86 ? 22.208 -12.710 -26.194 1.00 85.12 86 PRO A C 1
ATOM 708 O O . PRO A 1 86 ? 21.316 -12.077 -25.609 1.00 85.12 86 PRO A O 1
ATOM 711 N N . PRO A 1 87 ? 22.955 -12.148 -27.158 1.00 86.69 87 PRO A N 1
ATOM 712 C CA . PRO A 1 87 ? 22.712 -10.798 -27.648 1.00 86.69 87 PRO A CA 1
ATOM 713 C C . PRO A 1 87 ? 21.341 -10.703 -28.334 1.00 86.69 87 PRO A C 1
ATOM 715 O O . PRO A 1 87 ? 20.916 -11.607 -29.046 1.00 86.69 87 PRO A O 1
ATOM 718 N N . SER A 1 88 ? 20.645 -9.581 -28.126 1.00 90.75 88 SER A N 1
ATOM 719 C CA . SER A 1 88 ? 19.428 -9.246 -28.883 1.00 90.75 88 SER A CA 1
ATOM 720 C C . SER A 1 88 ? 19.766 -8.955 -30.351 1.00 90.75 88 SER A C 1
ATOM 722 O O . SER A 1 88 ? 20.882 -8.525 -30.646 1.00 90.75 88 SER A O 1
ATOM 724 N N . ALA A 1 89 ? 18.787 -9.090 -31.252 1.00 89.38 89 ALA A N 1
ATOM 725 C CA . ALA A 1 89 ? 18.909 -8.727 -32.668 1.00 89.38 89 ALA A CA 1
ATOM 726 C C . ALA A 1 89 ? 19.495 -7.316 -32.875 1.00 89.38 89 ALA A C 1
ATOM 728 O O . ALA A 1 89 ? 20.341 -7.110 -33.740 1.00 89.38 89 ALA A O 1
ATOM 729 N N . PHE A 1 90 ? 19.135 -6.356 -32.013 1.00 90.94 90 PHE A N 1
ATOM 730 C CA . PHE A 1 90 ? 19.712 -5.008 -32.045 1.00 90.94 90 PHE A CA 1
ATOM 731 C C . PHE A 1 90 ? 21.220 -4.985 -31.739 1.00 90.94 90 PHE A C 1
ATOM 733 O O . PHE A 1 90 ? 21.964 -4.211 -32.339 1.00 90.94 90 PHE A O 1
ATOM 740 N N . PHE A 1 91 ? 21.687 -5.821 -30.806 1.00 91.75 91 PHE A N 1
ATOM 741 C CA . PHE A 1 91 ? 23.108 -5.909 -30.464 1.00 91.75 91 PHE A CA 1
ATOM 742 C C . PHE A 1 91 ? 23.919 -6.604 -31.560 1.00 91.75 91 PHE A C 1
ATOM 744 O O . PHE A 1 91 ? 25.033 -6.161 -31.818 1.00 91.75 91 PHE A O 1
ATOM 751 N N . LEU A 1 92 ? 23.353 -7.616 -32.229 1.00 91.31 92 LEU A N 1
ATOM 752 C CA . LEU A 1 92 ? 23.969 -8.257 -33.399 1.00 91.31 92 LEU A CA 1
ATOM 753 C C . LEU A 1 92 ? 24.132 -7.257 -34.553 1.00 91.31 92 LEU A C 1
ATOM 755 O O . LEU A 1 92 ? 25.239 -7.048 -35.050 1.00 91.31 92 LEU A O 1
ATOM 759 N N . PHE A 1 93 ? 23.065 -6.520 -34.872 1.00 92.44 93 PHE A N 1
ATOM 760 C CA . PHE A 1 93 ? 23.124 -5.423 -35.838 1.00 92.44 93 PHE A CA 1
ATOM 761 C C . PHE A 1 93 ? 24.178 -4.373 -35.445 1.00 92.44 93 PHE A C 1
ATOM 763 O O . PHE A 1 93 ? 25.038 -4.003 -36.240 1.00 92.44 93 PHE A O 1
ATOM 770 N N . CYS A 1 94 ? 24.198 -3.925 -34.186 1.00 90.75 94 CYS A N 1
ATOM 771 C CA . CYS A 1 94 ? 25.227 -2.995 -33.724 1.00 90.75 94 CYS A CA 1
ATOM 772 C C . CYS A 1 94 ? 26.648 -3.557 -33.866 1.00 90.75 94 CYS A C 1
ATOM 774 O O . CYS A 1 94 ? 27.544 -2.791 -34.205 1.00 90.75 94 CYS A O 1
ATOM 776 N N . SER A 1 95 ? 26.886 -4.845 -33.598 1.00 89.19 95 SER A N 1
ATOM 777 C CA . SER A 1 95 ? 28.229 -5.426 -33.723 1.00 89.19 95 SER A CA 1
ATOM 778 C C . SER A 1 95 ? 28.737 -5.447 -35.162 1.00 89.19 95 SER A C 1
ATOM 780 O O . SER A 1 95 ? 29.919 -5.211 -35.383 1.00 89.19 95 SER A O 1
ATOM 782 N N . GLU A 1 96 ? 27.852 -5.650 -36.138 1.00 90.81 96 GLU A N 1
ATOM 783 C CA . GLU A 1 96 ? 28.225 -5.698 -37.555 1.00 90.81 96 GLU A CA 1
ATOM 784 C C . GLU A 1 96 ? 28.400 -4.306 -38.174 1.00 90.81 96 GLU A C 1
ATOM 786 O O . GLU A 1 96 ? 29.240 -4.112 -39.055 1.00 90.81 96 GLU A O 1
ATOM 791 N N . TYR A 1 97 ? 27.607 -3.327 -37.730 1.00 90.62 97 TYR A N 1
ATOM 792 C CA . TYR A 1 97 ? 27.538 -2.010 -38.366 1.00 90.62 97 TYR A CA 1
ATOM 793 C C . TYR A 1 97 ? 28.303 -0.917 -37.609 1.00 90.62 97 TYR A C 1
ATOM 795 O O . TYR A 1 97 ? 28.766 0.032 -38.239 1.00 90.62 97 TYR A O 1
ATOM 803 N N . ARG A 1 98 ? 28.523 -1.036 -36.289 1.00 88.25 98 ARG A N 1
ATOM 804 C CA . ARG A 1 98 ? 29.340 -0.054 -35.542 1.00 88.25 98 ARG A CA 1
ATOM 805 C C . ARG A 1 98 ? 30.775 0.070 -36.066 1.00 88.25 98 ARG A C 1
ATOM 807 O O . ARG A 1 98 ? 31.214 1.210 -36.188 1.00 88.25 98 ARG A O 1
ATOM 814 N N . PRO A 1 99 ? 31.502 -1.017 -36.394 1.00 89.88 99 PRO A N 1
ATOM 815 C CA . PRO A 1 99 ? 32.853 -0.899 -36.946 1.00 89.88 99 PRO A CA 1
ATOM 816 C C . PRO A 1 99 ? 32.879 -0.175 -38.295 1.00 89.88 99 PRO A C 1
ATOM 818 O O . PRO A 1 99 ? 33.835 0.528 -38.586 1.00 89.88 99 PRO A O 1
ATOM 821 N N . LYS A 1 100 ? 31.808 -0.299 -39.091 1.00 87.19 100 LYS A N 1
ATOM 822 C CA . LYS A 1 100 ? 31.682 0.337 -40.412 1.00 87.19 100 LYS A CA 1
ATOM 823 C C . LYS A 1 100 ? 31.432 1.845 -40.328 1.00 87.19 100 LYS A C 1
ATOM 825 O O . LYS A 1 100 ? 31.790 2.571 -41.242 1.00 87.19 100 LYS A O 1
ATOM 830 N N . ILE A 1 101 ? 30.789 2.303 -39.252 1.00 85.94 101 ILE A N 1
ATOM 831 C CA . ILE A 1 101 ? 30.454 3.721 -39.033 1.00 85.94 101 ILE A CA 1
ATOM 832 C C . ILE A 1 101 ? 31.588 4.451 -38.308 1.00 85.94 101 ILE A C 1
ATOM 834 O O . ILE A 1 101 ? 31.768 5.649 -38.490 1.00 85.94 101 ILE A O 1
ATOM 838 N N . LYS A 1 102 ? 32.340 3.738 -37.466 1.00 74.56 102 LYS A N 1
ATOM 839 C CA . LYS A 1 102 ? 33.405 4.298 -36.627 1.00 74.56 102 LYS A CA 1
ATOM 840 C C . LYS A 1 102 ? 34.785 4.261 -37.306 1.00 74.56 102 LYS A C 1
ATOM 842 O O . LYS A 1 102 ? 35.778 4.101 -36.597 1.00 74.56 102 LYS A O 1
ATOM 847 N N . GLY A 1 103 ? 34.797 4.331 -38.643 1.00 57.47 103 GLY A N 1
ATOM 848 C CA . GLY A 1 103 ? 36.010 4.530 -39.440 1.00 57.47 103 GLY A CA 1
ATOM 849 C C . GLY A 1 103 ? 36.741 5.795 -39.023 1.00 57.47 103 GLY A C 1
ATOM 850 O O . GLY A 1 103 ? 36.046 6.786 -38.701 1.00 57.47 103 GLY A O 1
#